Protein AF-A0A067QLC8-F1 (afdb_monomer_lite)

Sequence (106 aa):
MKRIPRKAWITQAMLDKMDKRRRWKNINSEEGREKYQRLNNELRRETDKVREDYINEVCDEIMTLQRIGRYDLMYAKVKELGWKENNGIRTLQIEDPSGKIVSDQN

Structure (mmCIF, N/CA/C/O backbone):
data_AF-A0A067QLC8-F1
#
_entry.id   AF-A0A067QLC8-F1
#
loop_
_atom_site.group_PDB
_atom_site.id
_atom_site.type_symbol
_atom_site.label_atom_id
_atom_site.label_alt_id
_atom_site.label_comp_id
_atom_site.label_asym_id
_atom_site.label_entity_id
_atom_site.label_seq_id
_atom_site.pdbx_PDB_ins_code
_atom_site.Cartn_x
_atom_site.Cartn_y
_atom_site.Cartn_z
_atom_site.occupancy
_atom_site.B_iso_or_equiv
_atom_site.auth_seq_id
_atom_site.auth_comp_id
_atom_site.auth_asym_id
_atom_site.auth_atom_id
_atom_site.pdbx_PDB_model_num
ATOM 1 N N . MET A 1 1 ? 1.330 -20.112 -13.264 1.00 55.03 1 MET A N 1
ATOM 2 C CA . MET A 1 1 ? 0.928 -20.029 -11.842 1.00 55.03 1 MET A CA 1
ATOM 3 C C . MET A 1 1 ? 0.946 -18.560 -11.434 1.00 55.03 1 MET A C 1
ATOM 5 O O . MET A 1 1 ? 1.977 -17.924 -11.631 1.00 55.03 1 MET A O 1
ATOM 9 N N . LYS A 1 2 ? -0.180 -17.986 -10.985 1.00 66.06 2 LYS A N 1
ATOM 10 C CA . LYS A 1 2 ? -0.223 -16.584 -10.526 1.00 66.06 2 LYS A CA 1
ATOM 11 C C . LYS A 1 2 ? 0.558 -16.472 -9.214 1.00 66.06 2 LYS A C 1
ATOM 13 O O . LYS A 1 2 ? 0.428 -17.343 -8.356 1.00 66.06 2 LYS A O 1
ATOM 18 N N . ARG A 1 3 ? 1.408 -15.453 -9.077 1.00 78.06 3 ARG A N 1
ATOM 19 C CA . ARG A 1 3 ? 2.153 -15.221 -7.833 1.00 78.06 3 ARG A CA 1
ATOM 20 C C . ARG A 1 3 ? 1.209 -14.682 -6.769 1.00 78.06 3 ARG A C 1
ATOM 22 O O . ARG A 1 3 ? 0.493 -13.724 -7.023 1.00 78.06 3 ARG A O 1
ATOM 29 N N . ILE A 1 4 ? 1.253 -15.280 -5.584 1.00 83.50 4 ILE A N 1
ATOM 30 C CA . ILE A 1 4 ? 0.482 -14.807 -4.436 1.00 83.50 4 ILE A CA 1
ATOM 31 C C . ILE A 1 4 ? 1.175 -13.549 -3.882 1.00 83.50 4 ILE A C 1
ATOM 33 O O . ILE A 1 4 ? 2.376 -13.607 -3.581 1.00 83.50 4 ILE A O 1
ATOM 37 N N . PRO A 1 5 ? 0.471 -12.409 -3.770 1.00 86.31 5 PRO A N 1
ATOM 38 C CA . PRO A 1 5 ? 1.019 -11.207 -3.158 1.00 86.31 5 PRO A CA 1
ATOM 39 C C . PRO A 1 5 ? 1.363 -11.441 -1.683 1.00 86.31 5 PRO A C 1
ATOM 41 O O . PRO A 1 5 ? 0.605 -12.065 -0.949 1.00 86.31 5 PRO A O 1
ATOM 44 N N . ARG A 1 6 ? 2.507 -10.920 -1.226 1.00 84.50 6 ARG A N 1
ATOM 45 C CA . ARG A 1 6 ? 2.918 -11.032 0.189 1.00 84.50 6 ARG A CA 1
ATOM 46 C C . ARG A 1 6 ? 2.196 -10.056 1.118 1.00 84.50 6 ARG A C 1
ATOM 48 O O . ARG A 1 6 ? 2.239 -10.235 2.328 1.00 84.50 6 ARG A O 1
ATOM 55 N N . LYS A 1 7 ? 1.629 -8.985 0.567 1.00 85.62 7 LYS A N 1
ATOM 56 C CA . LYS A 1 7 ? 0.916 -7.935 1.300 1.00 85.62 7 LYS A CA 1
ATOM 57 C C . LYS A 1 7 ? -0.376 -7.621 0.559 1.00 85.62 7 LYS A C 1
ATOM 59 O O . LYS A 1 7 ? -0.382 -7.685 -0.669 1.00 85.62 7 LYS A O 1
ATOM 64 N N . ALA A 1 8 ? -1.417 -7.253 1.301 1.00 85.06 8 ALA A N 1
ATOM 65 C CA . ALA A 1 8 ? -2.754 -7.003 0.759 1.00 85.06 8 ALA A CA 1
ATOM 66 C C . ALA A 1 8 ? -2.784 -5.893 -0.308 1.00 85.06 8 ALA A C 1
ATOM 68 O O . ALA A 1 8 ? -3.505 -6.007 -1.289 1.00 85.06 8 ALA A O 1
ATOM 69 N N . TRP A 1 9 ? -1.936 -4.870 -0.170 1.00 89.44 9 TRP A N 1
ATOM 70 C CA . TRP A 1 9 ? -1.851 -3.754 -1.118 1.00 89.44 9 TRP A CA 1
ATOM 71 C C . TRP A 1 9 ? -1.061 -4.062 -2.397 1.00 89.44 9 TRP A C 1
ATOM 73 O O . TRP A 1 9 ? -1.007 -3.240 -3.305 1.00 89.44 9 TRP A O 1
ATOM 83 N N . ILE A 1 10 ? -0.410 -5.224 -2.508 1.00 90.81 10 ILE A N 1
ATOM 84 C CA . ILE A 1 10 ? 0.348 -5.563 -3.718 1.00 90.81 10 ILE A CA 1
ATOM 85 C C . ILE A 1 10 ? -0.609 -6.142 -4.762 1.00 90.81 10 ILE A C 1
ATOM 87 O O . ILE A 1 10 ? -1.152 -7.232 -4.588 1.00 90.81 10 ILE A O 1
ATOM 91 N N . THR A 1 11 ? -0.753 -5.452 -5.892 1.00 90.50 11 THR A N 1
ATOM 92 C CA . THR A 1 11 ? -1.609 -5.908 -6.995 1.00 90.50 11 THR A CA 1
ATOM 93 C C . THR A 1 11 ? -0.885 -6.882 -7.930 1.00 90.50 11 THR A C 1
ATOM 95 O O . THR A 1 11 ? 0.346 -6.888 -8.045 1.00 90.50 11 THR A O 1
ATOM 98 N N . GLN A 1 12 ? -1.649 -7.690 -8.675 1.00 89.00 12 GLN A N 1
ATOM 99 C CA . GLN A 1 12 ? -1.085 -8.575 -9.703 1.00 89.00 12 GLN A CA 1
ATOM 100 C C . GLN A 1 12 ? -0.336 -7.785 -10.791 1.00 89.00 12 GLN A C 1
ATOM 102 O O . GLN A 1 12 ? 0.722 -8.216 -11.243 1.00 89.00 12 GLN A O 1
ATOM 107 N N . ALA A 1 13 ? -0.821 -6.592 -11.150 1.00 88.94 13 ALA A N 1
ATOM 108 C CA . ALA A 1 13 ? -0.168 -5.724 -12.128 1.00 88.94 13 ALA A CA 1
ATOM 109 C C . ALA A 1 13 ? 1.242 -5.293 -11.681 1.00 88.94 13 ALA A C 1
ATOM 111 O O . ALA A 1 13 ? 2.174 -5.276 -12.492 1.00 88.94 13 ALA A O 1
ATOM 112 N N . MET A 1 14 ? 1.427 -5.007 -10.386 1.00 91.44 14 MET A N 1
ATOM 113 C CA . MET A 1 14 ? 2.744 -4.696 -9.820 1.00 91.44 14 MET A CA 1
ATOM 114 C C . MET A 1 14 ? 3.683 -5.901 -9.894 1.00 91.44 14 MET A C 1
ATOM 116 O O . MET A 1 14 ? 4.848 -5.748 -10.262 1.00 91.44 14 MET A O 1
ATOM 120 N N . LEU A 1 15 ? 3.184 -7.109 -9.607 1.00 91.88 15 LEU A N 1
ATOM 121 C CA . LEU A 1 15 ? 3.966 -8.344 -9.735 1.00 91.88 15 LEU A CA 1
ATOM 122 C C . LEU A 1 15 ? 4.411 -8.580 -11.184 1.00 91.88 15 LEU A C 1
ATOM 124 O O . LEU A 1 15 ? 5.578 -8.890 -11.432 1.00 91.88 15 LEU A O 1
ATOM 128 N N . ASP A 1 16 ? 3.519 -8.350 -12.143 1.00 91.44 16 ASP A N 1
ATOM 129 C CA . ASP A 1 16 ? 3.830 -8.498 -13.563 1.00 91.44 16 ASP A CA 1
ATOM 130 C C . ASP A 1 16 ? 4.885 -7.469 -14.009 1.00 91.44 16 ASP A C 1
ATOM 132 O O . ASP A 1 16 ? 5.820 -7.800 -14.746 1.00 91.44 16 ASP A O 1
ATOM 136 N N . LYS A 1 17 ? 4.800 -6.220 -13.523 1.00 91.44 17 LYS A N 1
ATOM 137 C CA . LYS A 1 17 ? 5.827 -5.187 -13.751 1.00 91.44 17 LYS A CA 1
ATOM 138 C C . LYS A 1 17 ? 7.162 -5.537 -13.090 1.00 91.44 17 LYS A C 1
ATOM 140 O O . LYS A 1 17 ? 8.209 -5.331 -13.708 1.00 91.44 17 LYS A O 1
ATOM 145 N N . MET A 1 18 ? 7.157 -6.116 -11.888 1.00 91.31 18 MET A N 1
ATOM 146 C CA . MET A 1 18 ? 8.369 -6.625 -11.232 1.00 91.31 18 MET A CA 1
ATOM 147 C C . MET A 1 18 ? 9.059 -7.700 -12.078 1.00 91.31 18 MET A C 1
ATOM 149 O O . MET A 1 18 ? 10.287 -7.674 -12.215 1.00 91.31 18 MET A O 1
ATOM 153 N N . ASP A 1 19 ? 8.288 -8.615 -12.668 1.00 92.06 19 ASP A N 1
ATOM 154 C CA . ASP A 1 19 ? 8.817 -9.668 -13.536 1.00 92.06 19 ASP A CA 1
ATOM 155 C C . ASP A 1 19 ? 9.339 -9.101 -14.862 1.00 92.06 19 ASP A C 1
ATOM 157 O O . ASP A 1 19 ? 10.439 -9.464 -15.284 1.00 92.06 19 ASP A O 1
ATOM 161 N N . LYS A 1 20 ? 8.633 -8.137 -15.473 1.00 91.31 20 LYS A N 1
ATOM 162 C CA . LYS A 1 20 ? 9.131 -7.395 -16.647 1.00 91.31 20 LYS A CA 1
ATOM 163 C C . LYS A 1 20 ? 10.460 -6.703 -16.344 1.00 91.31 20 LYS A C 1
ATOM 165 O O . LYS A 1 20 ? 11.420 -6.896 -17.084 1.00 91.31 20 LYS A O 1
ATOM 170 N N . ARG A 1 21 ? 10.561 -5.972 -15.229 1.00 93.56 21 ARG A N 1
ATOM 171 C CA . ARG A 1 21 ? 11.809 -5.322 -14.791 1.00 93.56 21 ARG A CA 1
ATOM 172 C C . ARG A 1 21 ? 12.936 -6.340 -14.599 1.00 93.56 21 ARG A C 1
ATOM 174 O O . ARG A 1 21 ? 14.073 -6.085 -14.986 1.00 93.56 21 ARG A O 1
ATOM 181 N N . ARG A 1 22 ? 12.641 -7.502 -14.005 1.00 91.50 22 ARG A N 1
ATOM 182 C CA . ARG A 1 22 ? 13.640 -8.551 -13.747 1.00 91.50 22 ARG A CA 1
ATOM 183 C C . ARG A 1 22 ? 14.264 -9.093 -15.038 1.00 91.50 22 ARG A C 1
ATOM 185 O O . ARG A 1 22 ? 15.452 -9.394 -15.014 1.00 91.50 22 ARG A O 1
ATOM 192 N N . ARG A 1 23 ? 13.515 -9.145 -16.148 1.00 91.50 23 ARG A N 1
ATOM 193 C CA . ARG A 1 23 ? 14.033 -9.562 -17.469 1.00 91.50 23 ARG A CA 1
ATOM 194 C C . ARG A 1 23 ? 15.104 -8.612 -18.010 1.00 91.50 23 ARG A C 1
ATOM 196 O O . ARG A 1 23 ? 16.071 -9.075 -18.596 1.00 91.50 23 ARG A O 1
ATOM 203 N N . TRP A 1 24 ? 14.965 -7.309 -17.765 1.00 91.38 24 TRP A N 1
ATOM 204 C CA . TRP A 1 24 ? 15.896 -6.291 -18.272 1.00 91.38 24 TRP A CA 1
ATOM 205 C C . TRP A 1 24 ? 17.117 -6.051 -17.374 1.00 91.38 24 TRP A C 1
ATOM 207 O O . TRP A 1 24 ? 18.086 -5.456 -17.826 1.00 91.38 24 TRP A O 1
ATOM 217 N N . LYS A 1 25 ? 17.116 -6.542 -16.125 1.00 85.62 25 LYS A N 1
ATOM 218 C CA . LYS A 1 25 ? 18.162 -6.241 -15.125 1.00 85.62 25 LYS A CA 1
ATOM 219 C C . LYS A 1 25 ? 19.586 -6.603 -15.575 1.00 85.62 25 LYS A C 1
ATOM 221 O O . LYS A 1 25 ? 20.523 -5.907 -15.203 1.00 85.62 25 LYS A O 1
ATOM 226 N N . ASN A 1 26 ? 19.735 -7.683 -16.342 1.00 86.19 26 ASN A N 1
ATOM 227 C CA . ASN A 1 26 ? 21.041 -8.215 -16.747 1.00 86.19 26 ASN A CA 1
ATOM 228 C C . ASN A 1 26 ? 21.349 -7.986 -18.238 1.00 86.19 26 ASN A C 1
ATOM 230 O O . ASN A 1 26 ? 22.369 -8.462 -18.730 1.00 86.19 26 ASN A O 1
ATOM 234 N N . ILE A 1 27 ? 20.476 -7.288 -18.970 1.00 90.88 27 I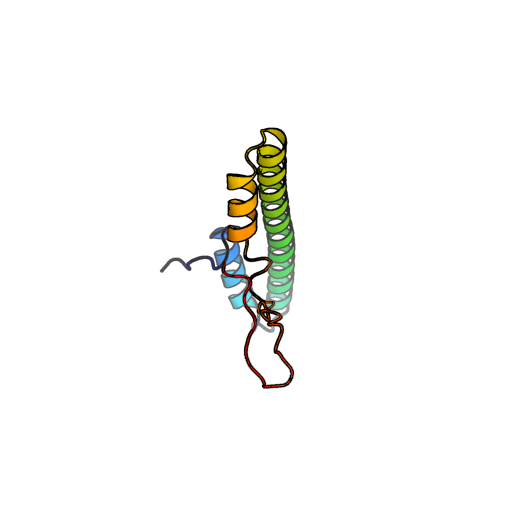LE A N 1
ATOM 235 C CA . ILE A 1 27 ? 20.691 -7.000 -20.390 1.00 90.88 27 ILE A CA 1
ATOM 236 C C . ILE A 1 27 ? 21.589 -5.764 -20.478 1.00 90.88 27 ILE A C 1
ATOM 238 O O . ILE A 1 27 ? 21.146 -4.647 -20.224 1.00 90.88 27 ILE A O 1
ATOM 242 N N . ASN A 1 28 ? 22.865 -5.971 -20.811 1.00 85.31 28 ASN A N 1
ATOM 243 C CA . ASN A 1 28 ? 23.901 -4.937 -20.704 1.00 85.31 28 ASN A CA 1
ATOM 244 C C . ASN A 1 28 ? 24.010 -4.002 -21.931 1.00 85.31 28 ASN A C 1
ATOM 246 O O . ASN A 1 28 ? 24.946 -3.212 -22.019 1.00 85.31 28 ASN A O 1
ATOM 250 N N . SER A 1 29 ? 23.060 -4.081 -22.866 1.00 94.19 29 SER A N 1
ATOM 251 C CA . SER A 1 29 ? 22.889 -3.112 -23.960 1.00 94.19 29 SER A CA 1
ATOM 252 C C . SER A 1 29 ? 22.338 -1.779 -23.444 1.00 94.19 29 SER A C 1
ATOM 254 O O . SER A 1 29 ? 21.611 -1.771 -22.448 1.00 94.19 29 SER A O 1
ATOM 256 N N . GLU A 1 30 ? 22.575 -0.685 -24.165 1.00 92.62 30 GLU A N 1
ATOM 257 C CA . GLU A 1 30 ? 22.007 0.639 -23.869 1.00 92.62 30 GLU A CA 1
ATOM 258 C C . GLU A 1 30 ? 20.474 0.611 -23.751 1.00 92.62 30 GLU A C 1
ATOM 260 O O . GLU A 1 30 ? 19.933 0.953 -22.699 1.00 92.62 30 GLU A O 1
ATOM 265 N N . GLU A 1 31 ? 19.784 0.039 -24.743 1.00 92.56 31 GLU A N 1
ATOM 266 C CA . GLU A 1 31 ? 18.323 -0.140 -24.729 1.00 92.56 31 GLU A CA 1
ATOM 267 C C . GLU A 1 31 ? 17.842 -0.927 -23.493 1.00 92.56 31 GLU A C 1
ATOM 269 O O . GLU A 1 31 ? 16.818 -0.623 -22.877 1.00 92.56 31 GLU A O 1
ATOM 274 N N . GLY A 1 32 ? 18.606 -1.947 -23.096 1.00 92.19 32 GLY A N 1
ATOM 275 C CA . GLY A 1 32 ? 18.331 -2.748 -21.905 1.00 92.19 32 GLY A CA 1
ATOM 276 C C . GLY A 1 32 ? 18.405 -1.933 -20.612 1.00 92.19 32 GLY A C 1
ATOM 277 O O . GLY A 1 32 ? 17.520 -2.052 -19.757 1.00 92.19 32 GLY A O 1
ATOM 278 N N . ARG A 1 33 ? 19.411 -1.056 -20.494 1.00 92.75 33 ARG A N 1
ATOM 279 C CA . ARG A 1 33 ? 19.568 -0.144 -19.352 1.00 92.75 33 ARG A CA 1
ATOM 280 C C . ARG A 1 33 ? 18.443 0.886 -19.305 1.00 92.75 33 ARG A C 1
ATOM 282 O O . ARG A 1 33 ? 17.855 1.069 -18.239 1.00 92.75 33 ARG A O 1
ATOM 289 N N . GLU A 1 34 ? 18.096 1.494 -20.436 1.00 94.31 34 GLU A N 1
ATOM 290 C CA . GLU A 1 34 ? 16.995 2.462 -20.529 1.00 94.31 34 GLU A CA 1
ATOM 291 C C . GLU A 1 34 ? 15.652 1.836 -20.139 1.00 94.31 34 GLU A C 1
ATOM 293 O O . GLU A 1 34 ? 14.935 2.357 -19.276 1.00 94.31 34 GLU A O 1
ATOM 298 N N . LYS A 1 35 ? 15.326 0.662 -20.700 1.00 94.19 35 LYS A N 1
ATOM 299 C CA . LYS A 1 35 ? 14.095 -0.069 -20.362 1.00 94.19 35 LYS A CA 1
ATOM 300 C C . LYS A 1 35 ? 14.054 -0.468 -18.894 1.00 94.19 35 LYS A C 1
ATOM 302 O O . LYS A 1 35 ? 13.004 -0.339 -18.260 1.00 94.19 35 LYS A O 1
ATOM 307 N N . TYR A 1 36 ? 15.174 -0.928 -18.332 1.00 95.12 36 TYR A N 1
ATOM 308 C CA . TYR A 1 36 ? 15.253 -1.241 -16.909 1.00 95.12 36 TYR A CA 1
ATOM 309 C C . TYR A 1 36 ? 14.992 -0.003 -16.045 1.00 95.12 36 TYR A C 1
ATOM 311 O O . TYR A 1 36 ? 14.161 -0.069 -15.138 1.00 95.12 36 TYR A O 1
ATOM 319 N N . GLN A 1 37 ? 15.662 1.119 -16.327 1.00 94.00 37 GLN A N 1
ATOM 320 C CA . GLN A 1 37 ? 15.503 2.362 -15.567 1.00 94.00 37 GLN A CA 1
ATOM 321 C C . GLN A 1 37 ? 14.063 2.871 -15.623 1.00 94.00 37 GLN A C 1
ATOM 323 O O . GLN A 1 37 ? 13.476 3.159 -14.576 1.00 94.00 37 GLN A O 1
ATOM 328 N N . ARG A 1 38 ? 13.465 2.909 -16.819 1.00 94.69 38 ARG A N 1
ATOM 329 C CA . ARG A 1 38 ? 12.070 3.314 -17.012 1.00 94.69 38 ARG A CA 1
ATOM 330 C C . ARG A 1 38 ? 11.116 2.439 -16.199 1.00 94.69 38 ARG A C 1
ATOM 332 O O . ARG A 1 38 ? 10.368 2.963 -15.376 1.00 94.69 38 ARG A O 1
ATOM 339 N N . LEU A 1 39 ? 11.192 1.115 -16.360 1.00 94.81 39 LEU A N 1
ATOM 340 C CA . LEU A 1 39 ? 10.330 0.173 -15.636 1.00 94.81 39 LEU A CA 1
ATOM 341 C C . LEU A 1 39 ? 10.540 0.233 -14.123 1.00 94.81 39 LEU A C 1
ATOM 343 O O . LEU A 1 39 ? 9.588 0.080 -13.363 1.00 94.81 39 LEU A O 1
ATOM 347 N N . ASN A 1 40 ? 11.774 0.447 -13.666 1.00 95.25 40 ASN A N 1
ATOM 348 C CA . ASN A 1 40 ? 12.071 0.560 -12.245 1.00 95.25 40 ASN A CA 1
ATOM 349 C C . AS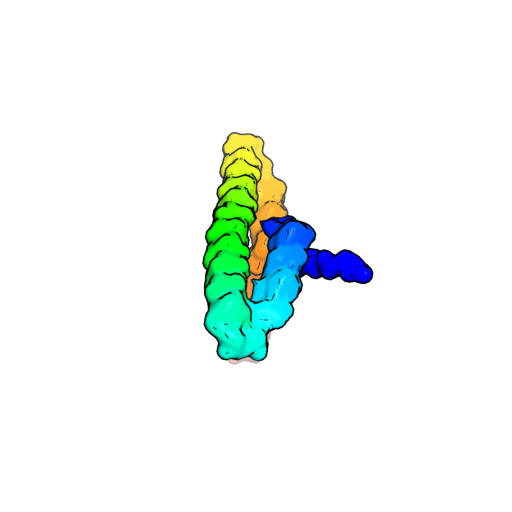N A 1 40 ? 11.470 1.836 -11.640 1.00 95.25 40 ASN A C 1
ATOM 351 O O . ASN A 1 40 ? 10.909 1.782 -10.548 1.00 95.25 40 ASN A O 1
ATOM 355 N N . ASN A 1 41 ? 11.549 2.962 -12.351 1.00 95.88 41 ASN A N 1
ATOM 356 C CA . ASN A 1 41 ? 10.973 4.231 -11.911 1.00 95.88 41 ASN A CA 1
ATOM 357 C C . ASN A 1 41 ? 9.442 4.204 -11.928 1.00 95.88 41 ASN A C 1
ATOM 359 O O . ASN A 1 41 ? 8.821 4.659 -10.969 1.00 95.88 41 ASN A O 1
ATOM 363 N N . GLU A 1 42 ? 8.839 3.646 -12.980 1.00 94.62 42 GLU A N 1
ATOM 364 C CA . GLU A 1 42 ? 7.388 3.449 -13.066 1.00 94.62 42 GLU A CA 1
ATOM 365 C C . GLU A 1 42 ? 6.886 2.558 -11.924 1.00 94.62 42 GLU A C 1
ATOM 367 O O . GLU A 1 42 ? 5.972 2.947 -11.200 1.00 94.62 42 GLU A O 1
ATOM 372 N N . LEU A 1 43 ? 7.529 1.403 -11.711 1.00 94.62 43 LEU A N 1
ATOM 373 C CA . LEU A 1 43 ? 7.175 0.488 -10.629 1.00 94.62 43 LEU A CA 1
ATOM 374 C C . LEU A 1 43 ? 7.340 1.141 -9.253 1.00 94.62 43 LEU A C 1
ATOM 376 O O . LEU A 1 43 ? 6.495 0.929 -8.389 1.00 94.62 43 LEU A O 1
ATOM 380 N N . ARG A 1 44 ? 8.403 1.928 -9.035 1.00 94.62 44 ARG A N 1
ATOM 381 C CA . ARG A 1 44 ? 8.621 2.639 -7.767 1.00 94.62 44 ARG A CA 1
ATOM 382 C C . ARG A 1 44 ? 7.483 3.615 -7.483 1.00 94.62 44 ARG A C 1
ATOM 384 O O . ARG A 1 44 ? 6.868 3.513 -6.434 1.00 94.62 44 ARG A O 1
ATOM 391 N N . ARG A 1 45 ? 7.156 4.489 -8.441 1.00 95.31 45 ARG A N 1
ATOM 392 C CA . ARG A 1 45 ? 6.075 5.482 -8.295 1.00 95.31 45 ARG A CA 1
ATOM 393 C C . ARG A 1 45 ? 4.721 4.829 -8.036 1.00 95.31 45 ARG A C 1
ATOM 395 O O . ARG A 1 45 ? 3.981 5.277 -7.172 1.00 95.31 45 ARG A O 1
ATOM 402 N N . GLU A 1 46 ? 4.405 3.772 -8.776 1.00 94.19 46 GLU A N 1
ATOM 403 C CA . GLU A 1 46 ? 3.156 3.031 -8.590 1.00 94.19 46 GLU A CA 1
ATOM 404 C C . GLU A 1 46 ? 3.113 2.328 -7.232 1.00 94.19 46 GLU A C 1
ATOM 406 O O . GLU A 1 46 ? 2.090 2.363 -6.560 1.00 94.19 46 GLU A O 1
ATOM 411 N N . THR A 1 47 ? 4.229 1.733 -6.804 1.00 93.50 47 THR A N 1
ATOM 412 C CA . THR A 1 47 ? 4.328 1.083 -5.492 1.00 93.50 47 THR A CA 1
ATOM 413 C C . THR A 1 47 ? 4.150 2.082 -4.359 1.00 93.50 47 THR A C 1
ATOM 415 O O . THR A 1 47 ? 3.419 1.792 -3.417 1.00 93.50 47 THR A O 1
ATOM 418 N N . ASP A 1 48 ? 4.810 3.235 -4.455 1.00 93.62 48 ASP A N 1
ATOM 419 C CA . ASP A 1 48 ? 4.734 4.293 -3.451 1.00 93.62 48 ASP A CA 1
ATOM 420 C C . ASP A 1 48 ? 3.291 4.799 -3.334 1.00 93.62 48 ASP A C 1
ATOM 422 O O . ASP A 1 48 ? 2.743 4.802 -2.235 1.00 93.62 48 ASP A O 1
ATOM 426 N N . LYS A 1 49 ? 2.640 5.081 -4.472 1.00 95.06 49 LYS A N 1
ATOM 427 C CA . LYS A 1 49 ? 1.237 5.507 -4.514 1.00 95.06 49 LYS A CA 1
ATOM 428 C C . LYS A 1 49 ? 0.289 4.469 -3.908 1.00 95.06 49 LYS A C 1
ATOM 430 O O . LYS A 1 49 ? -0.451 4.782 -2.990 1.00 95.06 49 LYS A O 1
ATOM 435 N N . VAL A 1 50 ? 0.331 3.223 -4.383 1.00 94.69 50 VAL A N 1
ATOM 436 C CA . VAL A 1 50 ? -0.584 2.166 -3.907 1.00 94.69 50 VAL A CA 1
ATOM 437 C C . VAL A 1 50 ? -0.385 1.883 -2.417 1.00 94.69 50 VAL A C 1
ATOM 439 O O . VAL A 1 50 ? -1.336 1.589 -1.697 1.00 94.69 50 VAL A O 1
ATOM 442 N N . ARG A 1 51 ? 0.858 1.970 -1.932 1.00 91.94 51 ARG A N 1
ATOM 443 C CA . ARG A 1 51 ? 1.150 1.827 -0.508 1.00 91.94 51 ARG A CA 1
ATOM 444 C C . ARG A 1 51 ? 0.572 2.984 0.307 1.00 91.94 51 ARG A C 1
ATOM 446 O O . ARG A 1 51 ? 0.064 2.728 1.394 1.00 91.94 51 ARG A O 1
ATOM 453 N N . GLU A 1 52 ? 0.714 4.215 -0.169 1.00 94.38 52 GLU A N 1
ATOM 454 C CA . GLU A 1 52 ? 0.172 5.408 0.486 1.00 94.38 52 GLU A CA 1
ATOM 455 C C . GLU A 1 52 ? -1.357 5.364 0.531 1.00 94.38 52 GLU A C 1
ATOM 457 O O . GLU A 1 52 ? -1.922 5.487 1.614 1.00 94.38 52 GLU A O 1
ATOM 462 N N . ASP A 1 53 ? -2.002 5.060 -0.598 1.00 95.94 53 ASP A N 1
ATOM 463 C CA . ASP A 1 53 ? -3.455 4.893 -0.700 1.00 95.94 53 ASP A CA 1
ATOM 464 C C . ASP A 1 53 ? -3.957 3.849 0.316 1.00 95.94 53 ASP A C 1
ATOM 466 O O . ASP A 1 53 ? -4.843 4.136 1.116 1.00 95.94 53 ASP A O 1
ATOM 470 N N . TYR A 1 54 ? -3.309 2.679 0.389 1.00 94.69 54 TYR A N 1
ATOM 471 C CA . TYR A 1 54 ? -3.651 1.645 1.372 1.00 94.69 54 TYR A CA 1
ATOM 472 C C . TYR A 1 54 ? -3.496 2.113 2.827 1.00 94.69 54 TYR A C 1
ATOM 474 O O . TYR A 1 54 ? -4.313 1.776 3.681 1.00 94.69 54 TYR A O 1
ATOM 482 N N . ILE A 1 55 ? -2.429 2.854 3.143 1.00 92.44 55 ILE A N 1
ATOM 483 C CA . ILE A 1 55 ? -2.223 3.370 4.503 1.00 92.44 55 ILE A CA 1
ATOM 484 C C . ILE A 1 55 ? -3.315 4.382 4.851 1.00 92.44 55 ILE A C 1
ATOM 486 O O . ILE A 1 55 ? -3.849 4.322 5.955 1.00 92.44 55 ILE A O 1
ATOM 490 N N . ASN A 1 56 ? -3.659 5.272 3.921 1.00 96.19 56 ASN A N 1
ATOM 491 C CA . ASN A 1 56 ? -4.708 6.267 4.119 1.00 96.19 56 ASN A CA 1
ATOM 492 C C . ASN A 1 56 ? -6.070 5.601 4.349 1.00 96.19 56 ASN A C 1
ATOM 494 O O . ASN A 1 56 ? -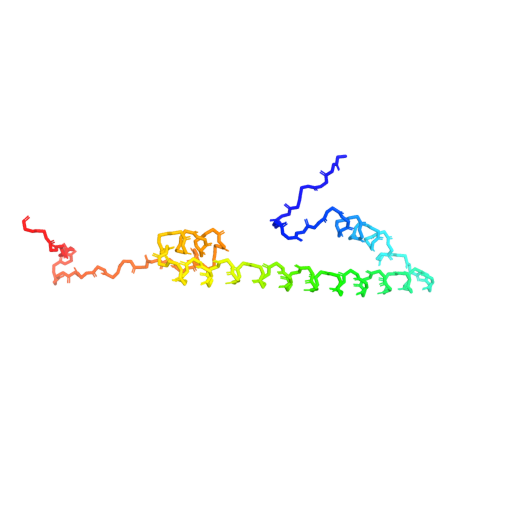6.726 5.915 5.335 1.00 96.19 56 ASN A O 1
ATOM 498 N N . GLU A 1 57 ? -6.438 4.607 3.536 1.00 96.12 57 GLU A N 1
ATOM 499 C CA . GLU A 1 57 ? -7.680 3.837 3.709 1.00 96.12 57 GLU A CA 1
ATOM 500 C C . GLU A 1 57 ? -7.764 3.165 5.088 1.00 96.12 57 GLU A C 1
ATOM 502 O O . GLU A 1 57 ? -8.785 3.239 5.772 1.00 96.12 57 GLU A O 1
ATOM 507 N N . VAL A 1 58 ? -6.670 2.541 5.530 1.00 94.38 58 VAL A N 1
ATOM 508 C CA . VAL A 1 58 ? -6.591 1.903 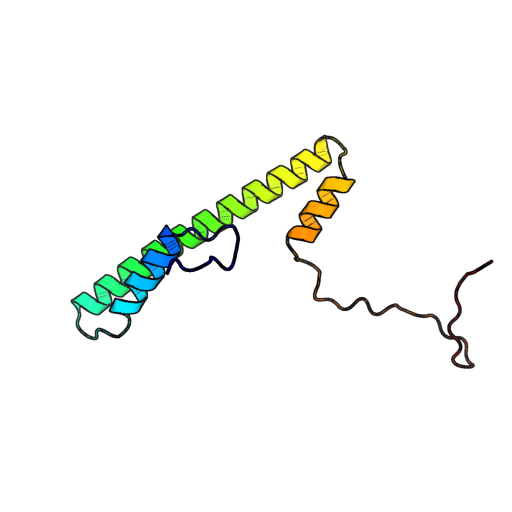6.851 1.00 94.38 58 VAL A CA 1
ATOM 509 C C . VAL A 1 58 ? -6.703 2.935 7.979 1.00 94.38 58 VAL A C 1
ATOM 511 O O . VAL A 1 58 ? -7.387 2.695 8.975 1.00 94.38 58 VAL A O 1
ATOM 514 N N . CYS A 1 59 ? -6.039 4.084 7.848 1.00 94.50 59 CYS A N 1
ATOM 515 C CA . CYS A 1 59 ? -6.142 5.176 8.814 1.00 94.50 59 CYS A CA 1
ATOM 516 C C . CYS A 1 59 ? -7.574 5.718 8.893 1.00 94.50 59 CYS A C 1
ATOM 518 O O . CYS A 1 59 ? -8.087 5.916 9.995 1.00 94.50 59 CYS A O 1
ATOM 520 N N . ASP A 1 60 ? -8.234 5.905 7.751 1.00 97.31 60 ASP A N 1
ATOM 521 C CA . ASP A 1 60 ? -9.616 6.377 7.668 1.00 97.31 60 ASP A CA 1
ATOM 522 C C . ASP A 1 60 ? -10.597 5.383 8.303 1.00 97.31 60 ASP A C 1
ATOM 524 O O . ASP A 1 60 ? -11.518 5.789 9.022 1.00 97.31 60 ASP A O 1
ATOM 528 N N . GLU A 1 61 ? -10.378 4.077 8.116 1.00 96.00 61 GLU A N 1
ATOM 529 C CA . GLU A 1 61 ? -11.151 3.024 8.780 1.00 96.00 61 GLU A CA 1
ATOM 530 C C . GLU A 1 61 ? -10.994 3.107 10.307 1.00 96.00 61 GLU A C 1
ATOM 532 O O . GLU A 1 61 ? -11.989 3.151 11.035 1.00 96.00 61 GLU A O 1
ATOM 537 N N . ILE A 1 62 ? -9.758 3.215 10.807 1.00 95.88 62 ILE A N 1
ATOM 538 C CA . ILE A 1 62 ? -9.469 3.346 12.244 1.00 95.88 62 ILE A CA 1
ATOM 539 C C . ILE A 1 62 ? -10.117 4.611 12.825 1.00 95.88 62 ILE A C 1
ATOM 541 O O . ILE A 1 62 ? -10.783 4.537 13.861 1.00 95.88 62 ILE A O 1
ATOM 545 N N . MET A 1 63 ? -9.974 5.760 12.155 1.00 96.19 63 MET A N 1
ATOM 546 C CA . MET A 1 63 ? -10.588 7.024 12.583 1.00 96.19 63 MET A CA 1
ATOM 547 C C . MET A 1 63 ? -12.117 6.937 12.583 1.00 96.19 63 MET A C 1
ATOM 549 O O . MET A 1 63 ? -12.774 7.451 13.492 1.00 96.19 63 MET A O 1
ATOM 553 N N . THR A 1 64 ? -12.700 6.247 11.603 1.00 97.69 64 THR A N 1
ATOM 554 C CA . THR A 1 64 ? -14.147 6.020 11.542 1.00 97.69 64 THR A CA 1
ATOM 555 C C . THR A 1 64 ? -14.620 5.175 12.718 1.00 97.69 64 THR A C 1
ATOM 557 O O . THR A 1 64 ? -15.583 5.563 13.379 1.00 97.69 64 THR A O 1
ATOM 560 N N . LEU A 1 65 ? -13.928 4.070 13.021 1.00 96.88 65 LEU A N 1
ATOM 561 C CA . LEU A 1 65 ? -14.233 3.194 14.157 1.00 96.88 65 LEU A CA 1
ATOM 562 C C . LEU A 1 65 ? -14.134 3.937 15.494 1.00 96.88 65 LEU A C 1
ATOM 564 O O . LEU A 1 65 ? -15.020 3.797 16.340 1.00 96.88 65 LEU A O 1
ATOM 568 N N . GLN A 1 66 ? -13.114 4.784 15.653 1.00 95.88 66 GLN A N 1
ATOM 569 C CA . GLN A 1 66 ? -12.980 5.668 16.808 1.00 95.88 66 GLN A CA 1
ATOM 570 C C . GLN A 1 66 ? -14.170 6.631 16.918 1.00 95.88 66 GLN A C 1
ATOM 572 O O . GLN A 1 66 ? -14.761 6.754 17.989 1.00 95.88 66 GLN A O 1
ATOM 577 N N . ARG A 1 67 ? -14.551 7.293 15.816 1.00 97.12 67 ARG A N 1
ATOM 578 C CA . ARG A 1 67 ? -15.645 8.278 15.790 1.00 97.12 67 ARG A CA 1
ATOM 579 C C . ARG A 1 67 ? -16.994 7.677 16.187 1.00 97.12 67 ARG A C 1
ATOM 581 O O . ARG A 1 67 ? -17.784 8.352 16.836 1.00 97.12 67 ARG A O 1
ATOM 588 N N . ILE A 1 68 ? -17.261 6.428 15.805 1.00 97.38 68 ILE A N 1
ATOM 589 C CA . ILE A 1 68 ? -18.509 5.721 16.145 1.00 97.38 68 ILE A CA 1
ATOM 590 C C . ILE A 1 68 ? -18.444 4.981 17.493 1.00 97.38 68 ILE A C 1
ATOM 592 O O . ILE A 1 68 ? -19.386 4.275 17.845 1.00 97.38 68 ILE A O 1
ATOM 596 N N . GLY A 1 69 ? -17.336 5.096 18.236 1.00 96.44 69 GLY A N 1
ATOM 597 C CA . GLY A 1 69 ? -17.152 4.456 19.542 1.00 96.44 69 GLY A CA 1
ATOM 598 C C . GLY A 1 69 ? -16.895 2.943 19.495 1.00 96.44 69 GLY A C 1
ATOM 599 O O . GLY A 1 69 ? -16.943 2.282 20.531 1.00 96.44 69 GLY A O 1
ATOM 600 N N . ARG A 1 70 ? -16.601 2.370 18.320 1.00 96.88 70 ARG A N 1
ATOM 601 C CA . ARG A 1 70 ? -16.296 0.937 18.135 1.00 96.88 70 ARG A CA 1
ATOM 602 C C . ARG A 1 70 ? -14.821 0.642 18.384 1.00 96.88 70 ARG A C 1
ATOM 604 O O . ARG A 1 70 ? -14.084 0.199 17.502 1.00 96.88 70 ARG A O 1
ATOM 611 N N . TYR A 1 71 ? -14.386 0.908 19.613 1.00 94.38 71 TYR A N 1
ATOM 612 C CA . TYR A 1 71 ? -12.998 0.712 20.033 1.00 94.38 71 TYR A CA 1
ATOM 613 C C . TYR A 1 71 ? -12.553 -0.752 19.952 1.00 94.38 71 TYR A C 1
ATOM 615 O O . TYR A 1 71 ? -11.397 -1.016 19.634 1.00 94.38 71 TYR A O 1
ATOM 623 N N . ASP A 1 72 ? -13.466 -1.699 20.179 1.00 93.56 72 ASP A N 1
ATOM 624 C CA . ASP A 1 72 ? -13.238 -3.138 20.011 1.00 93.56 72 ASP A CA 1
ATOM 625 C C . ASP A 1 72 ? -12.700 -3.466 18.610 1.00 93.56 72 ASP A C 1
ATOM 627 O O . ASP A 1 72 ? -11.646 -4.090 18.463 1.00 93.56 72 ASP A O 1
ATOM 631 N N . LEU A 1 73 ? -13.383 -2.963 17.579 1.00 95.00 73 LEU A N 1
ATOM 632 C CA . LEU A 1 73 ? -12.990 -3.147 16.185 1.00 95.00 73 LEU A CA 1
ATOM 633 C C . LEU A 1 73 ? -11.752 -2.325 15.831 1.00 95.00 73 LEU A C 1
ATOM 635 O O . LEU A 1 73 ? -10.897 -2.802 15.090 1.00 95.00 73 LEU A O 1
ATOM 639 N N . MET A 1 74 ? -11.628 -1.112 16.376 1.00 94.94 74 MET A N 1
ATOM 640 C CA . MET A 1 74 ? -10.461 -0.252 16.163 1.00 94.94 74 MET A CA 1
ATOM 641 C C . MET A 1 74 ? -9.171 -0.959 16.608 1.00 94.94 74 MET A C 1
ATOM 643 O O . MET A 1 74 ? -8.202 -1.029 15.852 1.00 94.94 74 MET A O 1
ATOM 647 N N . TYR A 1 75 ? -9.165 -1.536 17.815 1.00 90.44 75 TYR A N 1
ATOM 648 C CA . TYR A 1 75 ? -8.014 -2.279 18.329 1.00 90.44 75 TYR A CA 1
ATOM 649 C C . TYR A 1 75 ? -7.764 -3.575 17.554 1.00 90.44 75 TYR A C 1
ATOM 651 O O . TYR A 1 75 ? -6.604 -3.904 17.296 1.00 90.44 75 TYR A O 1
ATOM 659 N N . ALA A 1 76 ? -8.820 -4.288 17.144 1.00 92.19 76 ALA A N 1
ATOM 660 C CA . ALA A 1 76 ? -8.685 -5.466 16.289 1.00 92.19 76 ALA A CA 1
ATOM 661 C C . ALA A 1 76 ? -8.002 -5.117 14.955 1.00 92.19 76 ALA A C 1
ATOM 663 O O . ALA A 1 76 ? -7.044 -5.784 14.570 1.00 92.19 76 ALA A O 1
ATOM 664 N N . LYS A 1 77 ? -8.401 -4.012 14.314 1.00 90.75 77 LYS A N 1
ATOM 665 C CA . LYS A 1 77 ? -7.788 -3.524 13.070 1.00 90.75 77 LYS A CA 1
ATOM 666 C C . LYS A 1 77 ? -6.321 -3.161 13.232 1.00 90.75 77 LYS A C 1
ATOM 668 O O . LYS A 1 77 ? -5.490 -3.591 12.440 1.00 90.75 77 LYS A O 1
ATOM 673 N N . VAL A 1 78 ? -5.965 -2.439 14.294 1.00 89.19 78 VAL A N 1
ATOM 674 C CA . VAL A 1 78 ? -4.556 -2.129 14.594 1.00 89.19 78 VAL A CA 1
ATOM 675 C C . VAL A 1 78 ? -3.737 -3.406 14.815 1.00 89.19 78 VAL A C 1
ATOM 677 O O . VAL A 1 78 ? -2.579 -3.478 14.398 1.00 89.19 78 VAL A O 1
ATOM 680 N N . LYS A 1 79 ? -4.333 -4.431 15.436 1.00 87.19 79 LYS A N 1
ATOM 681 C CA . LYS A 1 79 ? -3.687 -5.732 15.642 1.00 87.19 79 LYS A CA 1
ATOM 682 C C . LYS A 1 79 ? -3.456 -6.473 14.320 1.00 87.19 79 LYS A C 1
ATOM 684 O O . LYS A 1 79 ? -2.359 -6.985 14.122 1.00 87.19 79 LYS A O 1
ATOM 689 N N . GLU A 1 80 ? -4.427 -6.471 13.404 1.00 86.75 80 GLU A N 1
ATOM 690 C CA . GLU A 1 80 ? -4.304 -7.069 12.059 1.00 86.75 80 GLU A CA 1
ATOM 691 C C . GLU A 1 80 ? -3.130 -6.489 11.252 1.00 86.75 80 GLU A C 1
ATOM 693 O O . GLU A 1 80 ? -2.508 -7.197 10.461 1.00 86.75 80 GLU A O 1
ATOM 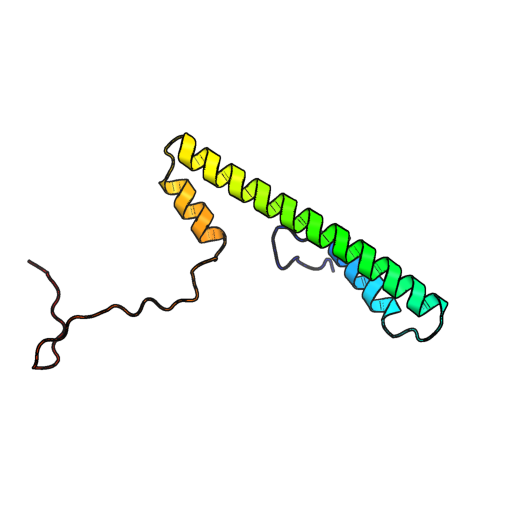698 N N . LEU A 1 81 ? -2.776 -5.218 11.476 1.00 84.00 81 LEU A N 1
ATOM 699 C CA . LEU A 1 81 ? -1.636 -4.581 10.808 1.00 84.00 81 LEU A CA 1
ATOM 700 C C . LEU A 1 81 ? -0.275 -5.108 11.288 1.00 84.00 81 LEU A C 1
ATOM 702 O O . LEU A 1 81 ? 0.740 -4.851 10.634 1.00 84.00 81 LEU A O 1
ATOM 706 N N . GLY A 1 82 ? -0.226 -5.826 12.416 1.00 75.62 82 GLY A N 1
ATOM 707 C CA . GLY A 1 82 ? 0.991 -6.457 12.933 1.00 75.62 82 GLY A CA 1
ATOM 708 C C . GLY A 1 82 ? 2.088 -5.469 13.347 1.00 75.62 82 GLY A C 1
ATOM 709 O O . GLY A 1 82 ? 3.249 -5.851 13.477 1.00 75.62 82 GLY A O 1
ATOM 710 N N . TRP A 1 83 ? 1.762 -4.188 13.562 1.00 67.19 83 TRP A N 1
ATOM 711 C CA . TRP A 1 83 ? 2.747 -3.131 13.848 1.00 67.19 83 TRP A CA 1
ATOM 712 C C . TRP A 1 83 ? 3.423 -3.249 15.231 1.00 67.19 83 TRP A C 1
ATOM 714 O O . TRP A 1 83 ? 4.336 -2.477 15.521 1.00 67.19 83 TRP A O 1
ATOM 724 N N . LYS A 1 84 ? 3.021 -4.209 16.083 1.00 56.03 84 LYS A N 1
ATOM 725 C CA . LYS A 1 84 ? 3.523 -4.361 17.465 1.00 56.03 84 LYS A CA 1
ATOM 726 C C . LYS A 1 84 ? 3.887 -5.783 17.924 1.00 56.03 84 LYS A C 1
ATOM 728 O O . LYS A 1 84 ? 4.150 -5.959 19.108 1.00 56.03 84 LYS A O 1
ATOM 733 N N . GLU A 1 85 ? 3.973 -6.789 17.056 1.00 54.19 85 GLU A N 1
ATOM 734 C CA . GLU A 1 85 ? 4.272 -8.159 17.536 1.00 54.19 85 GLU A CA 1
ATOM 735 C C . GLU A 1 85 ? 5.751 -8.406 17.911 1.00 54.19 85 GLU A C 1
ATOM 737 O O . GLU A 1 85 ? 6.058 -9.416 18.534 1.00 54.19 85 GLU A O 1
ATOM 742 N N . ASN A 1 86 ? 6.669 -7.470 17.631 1.00 52.91 86 ASN A N 1
ATOM 743 C CA . ASN A 1 86 ? 8.119 -7.683 17.795 1.00 52.91 86 ASN A CA 1
ATOM 744 C C . ASN A 1 86 ? 8.796 -6.927 18.948 1.00 52.91 86 ASN A C 1
ATOM 746 O O . ASN A 1 86 ? 10.001 -6.708 18.898 1.00 52.91 86 ASN A O 1
ATOM 750 N N . ASN A 1 87 ? 8.075 -6.575 20.008 1.00 50.72 87 ASN A N 1
ATOM 751 C CA . ASN A 1 87 ? 8.724 -6.281 21.284 1.00 50.72 87 ASN A CA 1
ATOM 752 C C . ASN A 1 87 ? 8.194 -7.298 22.276 1.00 50.72 87 ASN A C 1
ATOM 754 O O . ASN A 1 87 ? 7.096 -7.121 22.797 1.00 50.72 87 ASN A O 1
ATOM 758 N N . GLY A 1 88 ? 8.950 -8.384 22.471 1.00 49.00 88 GLY A N 1
ATOM 759 C CA . GLY A 1 88 ? 8.633 -9.399 23.466 1.00 49.00 88 GLY A CA 1
ATOM 760 C C . GLY A 1 88 ? 8.230 -8.704 24.756 1.00 49.00 88 GLY A C 1
ATOM 761 O O . GLY A 1 88 ? 9.029 -7.968 25.339 1.00 49.00 88 GLY A O 1
ATOM 762 N N . ILE A 1 89 ? 6.966 -8.874 25.140 1.00 51.59 89 ILE A N 1
ATOM 763 C CA . ILE A 1 89 ? 6.470 -8.434 26.434 1.00 51.59 89 ILE A CA 1
ATOM 764 C C . ILE A 1 89 ? 7.319 -9.207 27.438 1.00 51.59 89 ILE A C 1
ATOM 766 O O . ILE A 1 89 ? 7.070 -10.379 27.705 1.00 51.59 89 ILE A O 1
ATOM 770 N N . ARG A 1 90 ? 8.384 -8.580 27.946 1.00 55.91 90 ARG A N 1
ATOM 771 C CA . ARG A 1 90 ? 9.001 -9.031 29.182 1.00 55.91 90 ARG A CA 1
ATOM 772 C C . ARG A 1 90 ? 7.943 -8.745 30.225 1.00 55.91 90 ARG A C 1
ATOM 774 O O . ARG A 1 90 ? 7.705 -7.586 30.557 1.00 55.91 90 ARG A O 1
ATOM 781 N N . THR A 1 91 ? 7.246 -9.781 30.666 1.00 58.38 91 THR A N 1
ATOM 782 C CA . THR A 1 91 ? 6.477 -9.710 31.900 1.00 58.38 91 THR A CA 1
ATOM 783 C C . THR A 1 91 ? 7.453 -9.255 32.980 1.00 58.38 91 THR A C 1
ATOM 785 O O . THR A 1 91 ? 8.344 -10.011 33.354 1.00 58.38 91 THR A O 1
ATOM 788 N N . LEU A 1 92 ? 7.357 -7.993 33.403 1.00 56.84 92 LEU A N 1
ATOM 789 C CA . LEU A 1 92 ? 8.037 -7.504 34.598 1.00 56.84 92 LEU A CA 1
ATOM 790 C C . LEU A 1 92 ? 7.383 -8.233 35.772 1.00 56.84 92 LEU A C 1
ATOM 792 O O . LEU A 1 92 ? 6.317 -7.840 36.235 1.00 56.84 92 LEU A O 1
ATOM 796 N N . GLN A 1 93 ? 7.960 -9.367 36.158 1.00 66.00 93 GLN A N 1
ATOM 797 C CA . GLN A 1 93 ? 7.567 -10.107 37.348 1.00 66.00 93 GLN A CA 1
ATOM 798 C C . GLN A 1 93 ? 8.289 -9.477 38.540 1.00 66.00 93 GLN A C 1
ATOM 800 O O . GLN A 1 93 ? 9.476 -9.166 38.453 1.00 66.00 93 GLN A O 1
ATOM 805 N N . ILE A 1 94 ? 7.559 -9.235 39.626 1.00 70.12 94 ILE A N 1
ATOM 806 C CA . ILE A 1 94 ? 8.144 -8.794 40.892 1.00 70.12 94 ILE A CA 1
ATOM 807 C C . ILE A 1 94 ? 8.505 -10.063 41.664 1.00 70.12 94 ILE A C 1
ATOM 809 O O . ILE A 1 94 ? 7.630 -10.868 41.993 1.00 70.12 94 ILE A O 1
ATOM 813 N N . GLU A 1 95 ? 9.799 -10.252 41.899 1.00 76.75 95 GLU A N 1
ATOM 814 C CA . GLU A 1 95 ? 10.340 -11.339 42.713 1.00 76.75 95 GLU A CA 1
ATOM 815 C C . GLU A 1 95 ? 10.567 -10.838 44.143 1.00 76.75 95 GLU A C 1
ATOM 817 O O . GLU A 1 95 ? 11.016 -9.708 44.356 1.00 76.75 95 GLU A O 1
ATOM 822 N N . ASP A 1 96 ? 10.248 -11.670 45.131 1.00 73.31 96 ASP A N 1
ATOM 823 C CA . ASP A 1 96 ? 10.673 -11.427 46.507 1.00 73.31 96 ASP A CA 1
ATOM 824 C C . ASP A 1 96 ? 12.188 -11.715 46.679 1.00 73.31 96 ASP A C 1
ATOM 826 O O . ASP A 1 96 ? 12.816 -12.313 45.801 1.00 73.31 96 ASP A O 1
ATOM 830 N N . PRO A 1 97 ? 12.822 -11.334 47.806 1.00 76.62 97 PRO A N 1
ATOM 831 C CA . PRO A 1 97 ? 14.243 -11.616 48.048 1.00 76.62 97 PRO A CA 1
ATOM 832 C C . PRO A 1 97 ? 14.613 -13.110 48.084 1.00 76.62 97 PRO A C 1
ATOM 834 O O . PRO A 1 97 ? 15.796 -13.440 48.121 1.00 76.62 97 PRO A O 1
ATOM 837 N N . SER A 1 98 ? 13.623 -14.009 48.107 1.00 77.81 98 SER A N 1
ATOM 838 C CA . SER A 1 98 ? 13.799 -15.463 48.038 1.00 77.81 98 SER A CA 1
ATOM 839 C C . SER A 1 98 ? 13.649 -16.028 46.618 1.00 77.81 98 SER A C 1
ATOM 841 O O . SER A 1 98 ? 13.806 -17.232 46.421 1.00 77.81 98 SER A O 1
ATOM 843 N N . GLY A 1 99 ? 13.390 -15.167 45.626 1.00 67.44 99 GLY A N 1
ATOM 844 C CA . GLY A 1 99 ? 13.237 -15.527 44.217 1.00 67.44 99 GLY A CA 1
ATOM 845 C C . GLY A 1 99 ? 11.848 -16.053 43.850 1.00 67.44 99 GLY A C 1
ATOM 846 O O . GLY A 1 99 ? 11.687 -16.673 42.799 1.00 67.44 99 GLY A O 1
ATOM 847 N N . LYS A 1 100 ? 10.831 -15.857 44.698 1.00 78.00 100 LYS A N 1
ATOM 848 C CA . LYS A 1 100 ? 9.458 -16.290 44.412 1.00 78.00 100 LYS A CA 1
ATOM 849 C C . LYS A 1 100 ? 8.677 -15.164 43.734 1.00 78.00 100 LYS A C 1
ATOM 851 O O . LYS A 1 100 ? 8.688 -14.021 44.185 1.00 78.00 100 LYS A O 1
ATOM 856 N N . ILE A 1 101 ? 7.970 -15.503 42.654 1.00 75.81 101 ILE A N 1
ATOM 857 C CA . ILE A 1 101 ? 7.109 -14.568 41.920 1.00 75.81 101 ILE A CA 1
ATOM 858 C C . ILE A 1 101 ? 5.890 -14.240 42.783 1.00 75.81 101 ILE A C 1
ATOM 860 O O . ILE A 1 101 ? 5.137 -15.140 43.167 1.00 75.81 101 ILE A O 1
ATOM 864 N N . VAL A 1 102 ? 5.686 -12.955 43.063 1.00 69.25 102 VAL A N 1
ATOM 865 C CA . VAL A 1 102 ? 4.523 -12.473 43.811 1.00 69.25 102 VAL A CA 1
ATOM 866 C C . VAL A 1 102 ? 3.429 -12.087 42.820 1.00 69.25 102 VAL A C 1
ATOM 868 O O . VAL A 1 102 ? 3.582 -11.153 42.034 1.00 69.25 102 VAL A O 1
ATOM 871 N N . SER A 1 103 ? 2.320 -12.822 42.842 1.00 65.88 103 SER A N 1
ATOM 872 C CA . SER A 1 103 ? 1.093 -12.471 42.125 1.00 65.88 103 SER A CA 1
ATOM 873 C C . SER A 1 103 ? 0.035 -12.002 43.116 1.00 65.88 103 SER A C 1
ATOM 875 O O . SER A 1 103 ? -0.176 -12.662 44.132 1.00 65.88 103 SER A O 1
ATOM 877 N N . ASP A 1 104 ? -0.657 -10.911 42.796 1.00 55.62 104 ASP A N 1
ATOM 878 C CA . ASP A 1 104 ? -1.825 -10.441 43.542 1.00 55.62 104 ASP A CA 1
ATOM 879 C C . ASP A 1 104 ? -3.020 -11.357 43.214 1.00 55.62 104 ASP A C 1
ATOM 881 O O . ASP A 1 104 ? -3.765 -11.134 42.260 1.00 55.62 104 ASP A O 1
ATOM 885 N N . GLN A 1 105 ? -3.123 -12.487 43.914 1.00 52.47 105 GLN A N 1
ATOM 886 C CA . GLN A 1 105 ? -4.302 -13.350 43.886 1.00 52.47 105 G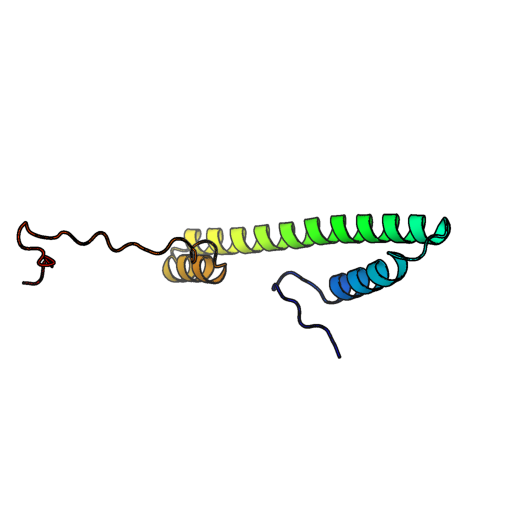LN A CA 1
ATOM 887 C C . GLN A 1 105 ? -4.832 -13.474 45.313 1.00 52.47 105 GLN A C 1
ATOM 889 O O . GLN A 1 105 ? -4.186 -14.089 46.161 1.00 52.47 105 GLN A O 1
ATOM 894 N N . ASN A 1 106 ? -5.983 -12.833 45.540 1.00 36.41 106 ASN A N 1
ATOM 895 C CA . ASN A 1 106 ? -6.866 -13.067 46.687 1.00 36.41 106 ASN A CA 1
ATOM 896 C C . ASN A 1 106 ? -7.309 -14.530 46.760 1.00 36.41 106 ASN A C 1
ATOM 898 O O . ASN A 1 106 ? -7.594 -15.105 45.683 1.00 36.41 106 ASN A O 1
#

Organism: Zootermopsis nevadensis (NCBI:txid136037)

Secondary structure (DSSP, 8-state):
-PPPPSSTT--HHHHHHHHHHHHHTT--SHHHHHHHHHHHHHHHHHHHHHHHHHHHHHHHHHHHHHHTT-HHHHHHHHHHTTTTTTS-------B-TTS-B-----

pLDDT: mean 84.76, std 14.44, range [36.41, 97.69]

Foldseek 3Di:
DQDDDPDPLDDSVLVVLVVVLVVLPPVPDPVSVVSNVVSVVVSVVVVVVSVVVVVVVLVVVLVVCVVVVVVVVSVVSVVVVVPPPPDPPPPPFDADPVRDTDDPDD

Radius of gyration: 23.72 Å; chains: 1; bounding box: 42×28×73 Å